Protein AF-A0A3N4NIB3-F1 (afdb_monomer)

Nearest PDB structures (foldseek):
  3qlb-assembly2_B  TM=9.069E-01  e=8.095E-02  Pseudomonas fluorescens

Sequence (147 aa):
MNYRLIIGFSLLPTVLAIQAAYAQDTVELETVEVAGQRNAARYQYTASPQQSWSATKTATPSNNVPQSVSVVTRSHLDERDPKDMAETLAYTAGASGGYRGENGIIEMSVRGIGFKSRGGGQPTFLDGLRYPASLEISPYSLTASKC

Organism: NCBI:txid1853276

InterPro domains:
  IPR012910 TonB-dependent receptor, plug domain [PF07715] (63-132)
  IPR037066 TonB-dependent receptor, plug domain superfamily [G3DSA:2.170.130.10] (44-144)
  IPR039426 TonB-dependent receptor-like [PS52016] (61-147)
  IPR039426 TonB-dependent receptor-like [PTHR32552] (15-130)

Mean predicted aligned error: 15.07 Å

Solvent-accessible surface area (backbone atoms only — not comparable to full-atom values): 10017 Å² total; per-residue (Å²): 134,90,83,93,84,94,88,80,93,85,92,80,89,78,83,79,78,80,74,79,76,77,78,78,82,78,82,80,75,80,86,80,84,84,81,88,71,61,65,51,66,74,57,42,58,51,67,58,46,60,73,40,23,85,82,72,79,39,84,48,42,53,90,75,47,98,61,94,82,87,72,87,33,69,49,51,44,71,76,61,64,51,82,40,61,28,60,62,29,65,83,38,88,61,40,45,36,40,89,82,49,93,71,70,46,65,39,38,24,53,76,88,43,21,46,62,92,77,66,51,55,59,91,46,64,55,98,85,42,77,48,85,69,58,55,57,59,58,73,76,74,64,71,78,73,88,123

Structure (mmCIF, N/CA/C/O backbone):
data_AF-A0A3N4NIB3-F1
#
_entry.id   AF-A0A3N4NIB3-F1
#
loop_
_atom_site.group_PDB
_atom_site.id
_atom_site.type_symbol
_atom_site.label_atom_id
_atom_site.label_alt_id
_atom_site.label_comp_id
_atom_site.label_asym_id
_atom_site.label_entity_id
_atom_site.label_seq_id
_atom_site.pdbx_PDB_ins_code
_atom_site.Cartn_x
_atom_site.Cartn_y
_atom_site.Cartn_z
_atom_site.occupancy
_atom_site.B_iso_or_equiv
_atom_site.auth_seq_id
_atom_site.auth_comp_id
_atom_site.auth_asym_id
_atom_site.auth_atom_id
_atom_site.pdbx_PDB_model_num
ATOM 1 N N . MET A 1 1 ? -100.132 15.755 20.870 1.00 41.59 1 MET A N 1
ATOM 2 C CA . MET A 1 1 ? -101.319 14.908 21.099 1.00 41.59 1 MET A CA 1
ATOM 3 C C . MET A 1 1 ? -101.044 13.575 20.420 1.00 41.59 1 MET A C 1
ATOM 5 O O . MET A 1 1 ? -100.812 13.568 19.219 1.00 41.59 1 MET A O 1
ATOM 9 N N . ASN A 1 2 ? -100.944 12.497 21.199 1.00 44.25 2 ASN A N 1
ATOM 10 C CA . ASN A 1 2 ? -100.842 11.106 20.719 1.00 44.25 2 ASN A CA 1
ATOM 11 C C . ASN A 1 2 ? -102.124 10.778 19.889 1.00 44.25 2 ASN A C 1
ATOM 13 O O . ASN A 1 2 ? -103.078 11.542 20.008 1.00 44.25 2 ASN A O 1
ATOM 17 N N . TYR A 1 3 ? -102.221 9.842 18.926 1.00 40.91 3 TYR A N 1
ATOM 18 C CA . TYR A 1 3 ? -102.330 8.362 18.985 1.00 40.91 3 TYR A CA 1
ATOM 19 C C . TYR A 1 3 ? -102.426 7.850 17.509 1.00 40.91 3 TYR A C 1
ATOM 21 O O . TYR A 1 3 ? -103.114 8.478 16.714 1.00 40.91 3 TYR A O 1
ATOM 29 N N . ARG A 1 4 ? -101.594 6.922 17.001 1.00 41.53 4 ARG A N 1
ATOM 30 C CA . ARG A 1 4 ? -101.742 5.439 16.868 1.00 41.53 4 ARG A CA 1
ATOM 31 C C . ARG A 1 4 ? -103.056 4.891 16.245 1.00 41.53 4 ARG A C 1
ATOM 33 O O . ARG A 1 4 ? -104.067 4.955 16.927 1.00 41.53 4 ARG A O 1
ATOM 40 N N . LEU A 1 5 ? -102.974 4.249 15.055 1.00 38.47 5 LEU A N 1
ATOM 41 C CA . LEU A 1 5 ? -103.509 2.912 14.614 1.00 38.47 5 LEU A CA 1
ATOM 42 C C . LEU A 1 5 ? -103.575 2.841 13.057 1.00 38.47 5 LEU A C 1
ATOM 44 O O . LEU A 1 5 ? -104.193 3.710 12.462 1.00 38.47 5 LEU A O 1
ATOM 48 N N . ILE A 1 6 ? -102.757 2.054 12.332 1.00 48.53 6 ILE A N 1
ATOM 49 C CA . ILE A 1 6 ? -102.790 0.611 11.936 1.00 48.53 6 ILE A CA 1
ATOM 50 C C . ILE A 1 6 ? -103.918 0.226 10.946 1.00 48.53 6 ILE A C 1
ATOM 52 O O . ILE A 1 6 ? -105.076 0.498 11.229 1.00 48.53 6 ILE A O 1
ATOM 56 N N . ILE A 1 7 ? -103.515 -0.479 9.862 1.00 42.66 7 ILE A N 1
ATOM 57 C CA . ILE A 1 7 ? -104.178 -1.468 8.950 1.00 42.66 7 ILE A CA 1
ATOM 58 C C . ILE A 1 7 ? -103.795 -1.102 7.491 1.00 42.66 7 ILE A C 1
ATOM 60 O O . ILE A 1 7 ? -103.942 0.048 7.113 1.00 42.66 7 ILE A O 1
ATOM 64 N N . GLY A 1 8 ? -103.303 -1.948 6.581 1.00 40.44 8 GLY A N 1
ATOM 65 C CA . GLY A 1 8 ? -103.008 -3.378 6.555 1.00 40.44 8 GLY A CA 1
ATOM 66 C C . GLY A 1 8 ? -102.613 -3.814 5.120 1.00 40.44 8 GLY A C 1
ATOM 67 O O . GLY A 1 8 ? -103.155 -3.308 4.148 1.00 40.44 8 GLY A O 1
ATOM 68 N N . PHE A 1 9 ? -101.632 -4.719 5.030 1.00 43.09 9 PHE A N 1
ATOM 69 C CA . PHE A 1 9 ? -101.492 -5.895 4.141 1.00 43.09 9 PHE A CA 1
ATOM 70 C C . PHE A 1 9 ? -101.830 -5.847 2.621 1.00 43.09 9 PHE A C 1
ATOM 72 O O . PHE A 1 9 ? -102.996 -5.866 2.239 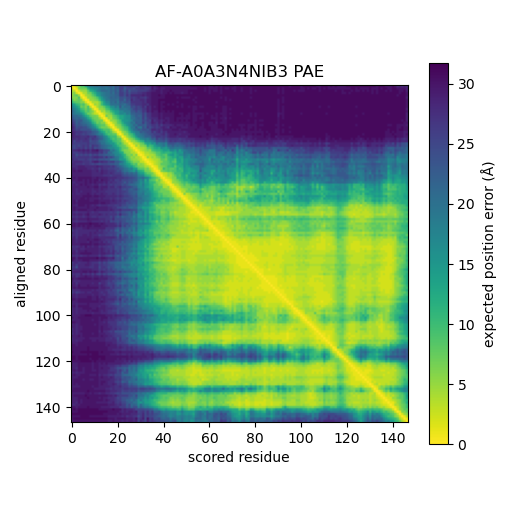1.00 43.09 9 PHE A O 1
ATOM 79 N N . SER A 1 10 ? -100.809 -5.978 1.751 1.00 37.34 10 SER A N 1
ATOM 80 C CA . SER A 1 10 ? -100.748 -6.908 0.578 1.00 37.34 10 SER A CA 1
ATOM 81 C C . SER A 1 10 ? -99.429 -6.721 -0.221 1.00 37.34 10 SER A C 1
ATOM 83 O O . SER A 1 10 ? -99.084 -5.612 -0.602 1.00 37.34 10 SER A O 1
ATOM 85 N N . LEU A 1 11 ? -98.531 -7.719 -0.233 1.00 40.12 11 LEU A N 1
ATOM 86 C CA . LEU A 1 11 ? -98.283 -8.745 -1.278 1.00 40.12 11 LEU A CA 1
ATOM 87 C C . LEU A 1 11 ? -97.430 -8.292 -2.486 1.00 40.12 11 LEU A C 1
ATOM 89 O O . LEU A 1 11 ? -97.950 -7.731 -3.441 1.00 40.12 11 LEU A O 1
ATOM 93 N N . LEU A 1 12 ? -96.139 -8.661 -2.466 1.00 43.19 12 LEU A N 1
ATOM 94 C CA . LEU A 1 12 ? -95.285 -8.969 -3.632 1.00 43.19 12 LEU A CA 1
ATOM 95 C C . LEU A 1 12 ? -93.980 -9.630 -3.129 1.00 43.19 12 LEU A C 1
ATOM 97 O O . LEU A 1 12 ? -93.338 -9.060 -2.246 1.00 43.19 12 LEU A O 1
ATOM 101 N N . PRO A 1 13 ? -93.566 -10.815 -3.624 1.00 46.66 13 PRO A N 1
ATOM 102 C CA . PRO A 1 13 ? -92.309 -11.420 -3.209 1.00 46.66 13 PRO A CA 1
ATOM 103 C C . PRO A 1 13 ? -91.168 -10.780 -4.007 1.00 46.66 13 PRO A C 1
ATOM 105 O O . PRO A 1 13 ? -91.043 -10.980 -5.214 1.00 46.66 13 PRO A O 1
ATOM 108 N N . THR A 1 14 ? -90.327 -9.993 -3.344 1.00 57.31 14 THR A N 1
ATOM 109 C CA . THR A 1 14 ? -89.044 -9.564 -3.901 1.00 57.31 14 THR A CA 1
ATOM 110 C C . THR A 1 14 ? -88.081 -10.748 -3.882 1.00 57.31 14 THR A C 1
ATOM 112 O O . THR A 1 14 ? -87.754 -11.293 -2.829 1.00 57.31 14 THR A O 1
ATOM 115 N N . VAL A 1 15 ? -87.632 -11.171 -5.064 1.00 49.66 15 VAL A N 1
ATOM 116 C CA . VAL A 1 15 ? -86.540 -12.139 -5.209 1.00 49.66 15 VAL A CA 1
ATOM 117 C C . VAL A 1 15 ? -85.284 -11.522 -4.596 1.00 49.66 15 VAL A C 1
ATOM 119 O O . VAL A 1 15 ? -84.751 -10.535 -5.100 1.00 49.66 15 VAL A O 1
ATOM 122 N N . LEU A 1 16 ? -84.826 -12.099 -3.488 1.00 46.44 16 LEU A N 1
ATOM 123 C CA . LEU A 1 16 ? -83.552 -11.768 -2.870 1.00 46.44 16 LEU A CA 1
ATOM 124 C C . LEU A 1 16 ? -82.440 -12.414 -3.707 1.00 46.44 16 LEU A C 1
ATOM 126 O O . LEU A 1 16 ? -82.140 -13.596 -3.553 1.00 46.44 16 LEU A O 1
ATOM 130 N N . ALA A 1 17 ? -81.841 -11.650 -4.619 1.00 51.53 17 ALA A N 1
ATOM 131 C CA . ALA A 1 17 ? -80.567 -12.033 -5.211 1.00 51.53 17 ALA A CA 1
ATOM 132 C C . ALA A 1 17 ? -79.492 -11.914 -4.121 1.00 51.53 17 ALA A C 1
ATOM 134 O O . ALA A 1 17 ? -79.100 -10.812 -3.738 1.00 51.53 17 ALA A O 1
ATOM 135 N N . ILE A 1 18 ? -79.049 -13.053 -3.590 1.00 52.53 18 ILE A N 1
ATOM 136 C CA . ILE A 1 18 ? -77.883 -13.129 -2.710 1.00 52.53 18 ILE A CA 1
ATOM 137 C C . ILE A 1 18 ? -76.672 -12.761 -3.566 1.00 52.53 18 ILE A C 1
ATOM 139 O O . ILE A 1 18 ? -76.189 -13.563 -4.362 1.00 52.53 18 ILE A O 1
ATOM 143 N N . GLN A 1 19 ? -76.196 -11.527 -3.437 1.00 53.62 19 GLN A N 1
ATOM 144 C CA . GLN A 1 19 ? -74.863 -11.175 -3.898 1.00 53.62 19 GLN A CA 1
ATOM 145 C C . GLN A 1 19 ? -73.884 -11.829 -2.927 1.00 53.62 19 GLN A C 1
ATOM 147 O O . GLN A 1 19 ? -73.836 -11.476 -1.749 1.00 53.62 19 GLN A O 1
ATOM 152 N N . ALA A 1 20 ? -73.138 -12.823 -3.407 1.00 49.88 20 ALA A N 1
ATOM 153 C CA . ALA A 1 20 ? -71.966 -13.298 -2.697 1.00 49.88 20 ALA A CA 1
ATOM 154 C C . ALA A 1 20 ? -70.991 -12.119 -2.596 1.00 49.88 20 ALA A C 1
ATOM 156 O O . ALA A 1 20 ? -70.440 -11.667 -3.600 1.00 49.88 20 ALA A O 1
ATOM 157 N N . ALA A 1 21 ? -70.821 -11.588 -1.388 1.00 43.47 21 ALA A N 1
ATOM 158 C CA . ALA A 1 21 ? -69.708 -10.709 -1.093 1.00 43.47 21 ALA A CA 1
ATOM 159 C C . ALA A 1 21 ? -68.437 -11.550 -1.244 1.00 43.47 21 ALA A C 1
ATOM 161 O O . ALA A 1 21 ? -68.203 -12.471 -0.461 1.00 43.47 21 ALA A O 1
ATOM 162 N N . TYR A 1 22 ? -67.643 -11.278 -2.279 1.00 46.41 22 TYR A N 1
ATOM 163 C CA . TYR A 1 22 ? -66.289 -11.806 -2.348 1.00 46.41 22 TYR A CA 1
ATOM 164 C C . TYR A 1 22 ? -65.528 -11.214 -1.164 1.00 46.41 22 TYR A C 1
ATOM 166 O O . TYR A 1 22 ? -65.289 -10.007 -1.115 1.00 46.41 22 TYR A O 1
ATOM 174 N N . ALA A 1 23 ? -65.210 -12.055 -0.182 1.00 45.94 23 ALA A N 1
ATOM 175 C CA . ALA A 1 23 ? -64.266 -11.704 0.861 1.00 45.94 23 ALA A CA 1
ATOM 176 C C . ALA A 1 23 ? -62.963 -11.278 0.169 1.00 45.94 23 ALA A C 1
ATOM 178 O O . ALA A 1 23 ? -62.372 -12.059 -0.577 1.00 45.94 23 ALA A O 1
ATOM 179 N N . GLN A 1 24 ? -62.560 -10.020 0.342 1.00 54.84 24 GLN A N 1
ATOM 180 C CA . GLN A 1 24 ? -61.233 -9.592 -0.079 1.00 54.84 24 GLN A CA 1
ATOM 181 C C . GLN A 1 24 ? -60.236 -10.228 0.882 1.00 54.84 24 GLN A C 1
ATOM 183 O O . GLN A 1 24 ? -60.167 -9.843 2.047 1.00 54.84 24 GLN A O 1
ATOM 188 N N . ASP A 1 25 ? -59.501 -11.215 0.380 1.00 57.75 25 ASP A N 1
ATOM 189 C CA . ASP A 1 25 ? -58.352 -11.788 1.067 1.00 57.75 25 ASP A CA 1
ATOM 190 C C . ASP A 1 25 ? -57.292 -10.686 1.183 1.00 57.75 25 ASP A C 1
ATOM 192 O O . ASP A 1 25 ? -56.723 -10.221 0.189 1.00 57.75 25 ASP A O 1
ATOM 196 N N . THR A 1 26 ? -57.098 -10.172 2.393 1.00 61.38 26 THR A N 1
ATOM 197 C CA . THR A 1 26 ? -56.087 -9.157 2.674 1.00 61.38 26 THR A CA 1
ATOM 198 C C . THR A 1 26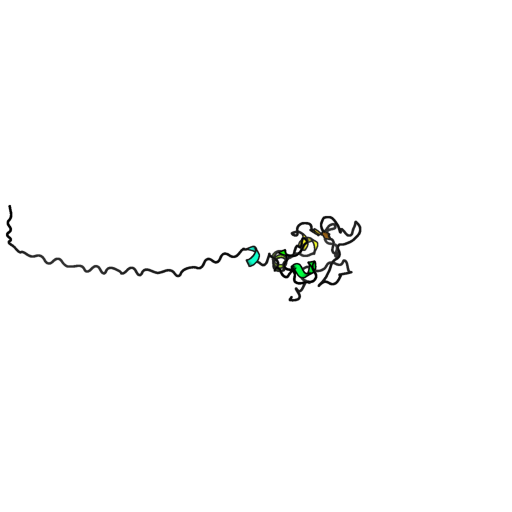 ? -54.726 -9.837 2.715 1.00 61.38 26 THR A C 1
ATOM 200 O O . THR A 1 26 ? -54.413 -10.539 3.674 1.00 61.38 26 THR A O 1
ATOM 203 N N . VAL A 1 27 ? -53.919 -9.640 1.673 1.00 72.75 27 VAL A N 1
ATOM 204 C CA . VAL A 1 27 ? -52.532 -10.118 1.636 1.00 72.75 27 VAL A CA 1
ATOM 205 C C . VAL A 1 27 ? -51.695 -9.247 2.571 1.00 72.75 27 VAL A C 1
ATOM 207 O O . VAL A 1 27 ? -51.350 -8.112 2.243 1.00 72.75 27 VAL A O 1
ATOM 210 N N . GLU A 1 28 ? -51.402 -9.774 3.755 1.00 72.94 28 GLU A N 1
ATOM 211 C CA . GLU A 1 28 ? -50.474 -9.170 4.706 1.00 72.94 28 GLU A CA 1
ATOM 212 C C . GLU A 1 28 ? -49.041 -9.419 4.207 1.00 72.94 28 GLU A C 1
ATOM 214 O O . GLU A 1 28 ? -48.606 -10.564 4.073 1.00 72.94 28 GLU A O 1
ATOM 219 N N . LEU A 1 29 ? -48.332 -8.350 3.831 1.00 73.06 29 LEU A N 1
ATOM 220 C CA . LEU A 1 29 ? -46.958 -8.452 3.339 1.00 73.06 29 LEU A CA 1
ATOM 221 C C . LEU A 1 29 ? -45.980 -8.619 4.502 1.00 73.06 29 LEU A C 1
ATOM 223 O O . LEU A 1 29 ? -46.055 -7.902 5.499 1.00 73.06 29 LEU A O 1
ATOM 227 N N . GLU A 1 30 ? -45.019 -9.523 4.329 1.00 79.00 30 GLU A N 1
ATOM 228 C CA . GLU A 1 30 ? -43.933 -9.729 5.282 1.00 79.00 30 GLU A CA 1
ATOM 229 C C . GLU A 1 30 ? -43.061 -8.469 5.400 1.00 79.00 30 GLU A C 1
ATOM 231 O O . GLU A 1 30 ? -42.753 -7.788 4.415 1.00 79.00 30 GLU A O 1
ATOM 236 N N . THR A 1 31 ? -42.667 -8.140 6.629 1.00 75.56 31 THR A N 1
ATOM 237 C CA . THR A 1 31 ? -41.846 -6.966 6.918 1.00 75.56 31 THR A CA 1
ATOM 238 C C . THR A 1 31 ? -40.452 -7.126 6.314 1.00 75.56 31 THR A C 1
ATOM 240 O O . THR A 1 31 ? -39.696 -8.009 6.711 1.00 75.56 31 THR A O 1
ATOM 243 N N . VAL A 1 32 ? -40.085 -6.245 5.380 1.00 81.81 32 VAL A N 1
ATOM 244 C CA . VAL A 1 32 ? -38.738 -6.199 4.794 1.00 81.81 32 VAL A CA 1
ATOM 245 C C . VAL A 1 32 ? -37.803 -5.429 5.725 1.00 81.81 32 VAL A C 1
ATOM 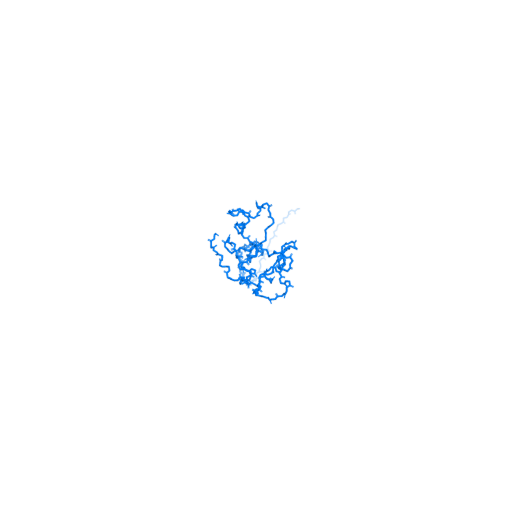247 O O . VAL A 1 32 ? -37.954 -4.219 5.904 1.00 81.81 32 VAL A O 1
ATOM 250 N N . GLU A 1 33 ? -36.807 -6.109 6.293 1.00 80.50 33 GLU A N 1
ATOM 251 C CA . GLU A 1 33 ? -35.747 -5.444 7.053 1.00 80.50 33 GLU A CA 1
ATOM 252 C C . GLU A 1 33 ? -34.761 -4.733 6.117 1.00 80.50 33 GLU A C 1
ATOM 254 O O . GLU A 1 33 ? -34.051 -5.349 5.319 1.00 80.50 33 GLU A O 1
ATOM 259 N N . VAL A 1 34 ? -34.687 -3.404 6.232 1.00 80.19 34 VAL A N 1
ATOM 260 C CA . VAL A 1 34 ? -33.718 -2.584 5.497 1.00 80.19 34 VAL A CA 1
ATOM 261 C C . VAL A 1 34 ? -32.478 -2.377 6.366 1.00 80.19 34 VAL A C 1
ATOM 263 O O . VAL A 1 34 ? -32.401 -1.441 7.161 1.00 80.19 34 VAL A O 1
ATOM 266 N N . ALA A 1 35 ? -31.480 -3.246 6.201 1.00 79.25 35 ALA A N 1
ATOM 267 C CA . ALA A 1 35 ? -30.168 -3.075 6.817 1.00 79.25 35 ALA A CA 1
ATOM 268 C C . ALA A 1 35 ? -29.278 -2.153 5.961 1.00 79.25 35 ALA A C 1
ATOM 270 O O . ALA A 1 35 ? -28.933 -2.460 4.818 1.00 79.25 35 ALA A O 1
ATOM 271 N N . GLY A 1 36 ? -28.889 -1.003 6.517 1.00 75.31 36 GLY A N 1
ATOM 272 C CA . GLY A 1 36 ? -27.972 -0.064 5.874 1.00 75.31 36 GLY A CA 1
ATOM 273 C C . GLY A 1 36 ? -26.513 -0.423 6.149 1.00 75.31 36 GLY A C 1
ATOM 274 O O . GLY A 1 36 ? -26.047 -0.303 7.279 1.00 75.31 36 GLY A O 1
ATOM 275 N N . GLN A 1 37 ? -25.763 -0.802 5.115 1.00 68.69 37 GLN A N 1
ATOM 276 C CA . GLN A 1 37 ? -24.325 -1.056 5.219 1.00 68.69 37 GLN A CA 1
ATOM 277 C C . GLN A 1 37 ? -23.553 -0.050 4.365 1.00 68.69 37 GLN A C 1
ATOM 279 O O . GLN A 1 37 ? -23.922 0.230 3.225 1.00 68.69 37 GLN A O 1
ATOM 284 N N . ARG A 1 38 ? -22.470 0.525 4.905 1.00 66.25 38 ARG A N 1
ATOM 285 C CA . ARG A 1 38 ? -21.635 1.470 4.146 1.00 66.25 38 ARG A CA 1
ATOM 286 C C . ARG A 1 38 ? -21.014 0.752 2.946 1.00 66.25 38 ARG A C 1
ATOM 288 O O . ARG A 1 38 ? -20.346 -0.265 3.125 1.00 66.25 38 ARG A O 1
ATOM 295 N N . ASN A 1 39 ? -21.161 1.318 1.746 1.00 64.44 39 ASN A N 1
ATOM 296 C CA . ASN A 1 39 ? -20.648 0.727 0.500 1.00 64.44 39 ASN A CA 1
ATOM 297 C C . ASN A 1 39 ? -19.154 0.365 0.583 1.00 64.44 39 ASN A C 1
ATOM 299 O O . ASN A 1 39 ? -18.764 -0.725 0.182 1.00 64.44 39 ASN A O 1
ATOM 303 N N . ALA A 1 40 ? -18.325 1.224 1.184 1.00 61.16 40 ALA A N 1
ATOM 304 C CA . ALA A 1 40 ? -16.888 0.970 1.316 1.00 61.16 40 ALA A CA 1
ATOM 305 C C . ALA A 1 40 ? -16.553 -0.259 2.191 1.00 61.16 40 ALA A C 1
ATOM 307 O O . ALA A 1 40 ? -15.583 -0.960 1.914 1.00 61.16 40 ALA A O 1
ATOM 308 N N . ALA A 1 41 ? -17.383 -0.556 3.199 1.00 61.09 41 ALA A N 1
ATOM 309 C CA . ALA A 1 41 ? -17.253 -1.761 4.019 1.00 61.09 41 ALA A CA 1
ATOM 310 C C . ALA A 1 41 ? -17.780 -3.007 3.286 1.00 61.09 41 ALA A C 1
ATOM 312 O O . ALA A 1 41 ? -17.242 -4.096 3.455 1.00 61.09 41 ALA A O 1
ATOM 313 N N . ARG A 1 42 ? -18.809 -2.845 2.441 1.00 60.22 42 ARG A N 1
ATOM 314 C CA . ARG A 1 42 ? -19.388 -3.924 1.625 1.00 60.22 42 ARG A CA 1
ATOM 315 C C . ARG A 1 42 ? -18.411 -4.453 0.571 1.00 60.22 42 ARG A C 1
ATOM 317 O O . ARG A 1 42 ? -18.323 -5.659 0.384 1.00 60.22 42 ARG A O 1
ATOM 324 N N . TYR A 1 43 ? -17.665 -3.558 -0.072 1.00 64.31 43 TYR A N 1
ATOM 325 C CA . TYR A 1 43 ? -16.686 -3.887 -1.118 1.00 64.31 43 TYR A CA 1
ATOM 326 C C . TYR A 1 43 ? -15.245 -4.013 -0.586 1.00 64.31 43 TYR A C 1
ATOM 328 O O . TY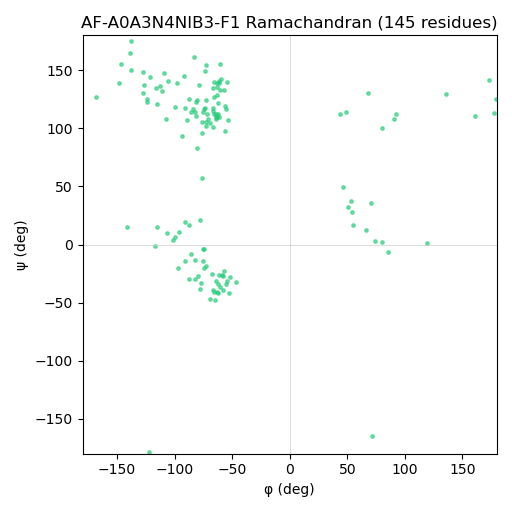R A 1 43 ? -14.292 -4.068 -1.357 1.00 64.31 43 TYR A O 1
ATOM 336 N N . GLN A 1 44 ? -15.065 -4.045 0.742 1.00 71.81 44 GLN A N 1
ATOM 337 C CA . GLN A 1 44 ? -13.756 -4.205 1.396 1.00 71.81 44 GLN A CA 1
ATOM 338 C C . GLN A 1 44 ? -12.699 -3.178 0.942 1.00 71.81 44 GLN A C 1
ATOM 340 O O . GLN A 1 44 ? -11.500 -3.436 0.979 1.00 71.81 44 GLN A O 1
ATOM 345 N N . TYR A 1 45 ? -13.140 -1.991 0.521 1.00 70.50 45 TYR A N 1
ATOM 346 C CA . TYR A 1 45 ? -12.262 -0.870 0.176 1.00 70.50 45 TYR A CA 1
ATOM 347 C C . TYR A 1 45 ? -11.662 -0.199 1.410 1.00 70.50 45 TYR A C 1
ATOM 349 O O . TYR A 1 45 ? -10.659 0.503 1.326 1.00 70.50 45 TYR A O 1
ATOM 357 N N . THR A 1 46 ? -12.282 -0.403 2.571 1.00 70.44 46 THR A N 1
ATOM 358 C CA . THR A 1 46 ? -11.716 -0.017 3.860 1.00 70.44 46 THR A CA 1
ATOM 359 C C . THR A 1 46 ? -10.848 -1.137 4.399 1.00 70.44 46 THR A C 1
ATOM 361 O O . THR A 1 46 ? -11.332 -2.253 4.591 1.00 70.44 46 THR A O 1
ATOM 364 N N . ALA A 1 47 ? -9.596 -0.817 4.710 1.00 71.31 47 ALA A N 1
ATOM 365 C CA . ALA A 1 47 ? -8.732 -1.734 5.428 1.00 71.31 47 ALA A CA 1
ATOM 366 C C . ALA A 1 47 ? -9.307 -2.069 6.810 1.00 71.31 47 ALA A C 1
ATOM 368 O O . ALA A 1 47 ? -9.820 -1.198 7.519 1.00 71.31 47 ALA A O 1
ATOM 369 N N . SER A 1 48 ? -9.207 -3.341 7.190 1.00 72.75 48 SER A N 1
ATOM 370 C CA . SER A 1 48 ? -9.517 -3.794 8.542 1.00 72.75 48 SER A CA 1
ATOM 371 C C . SER A 1 48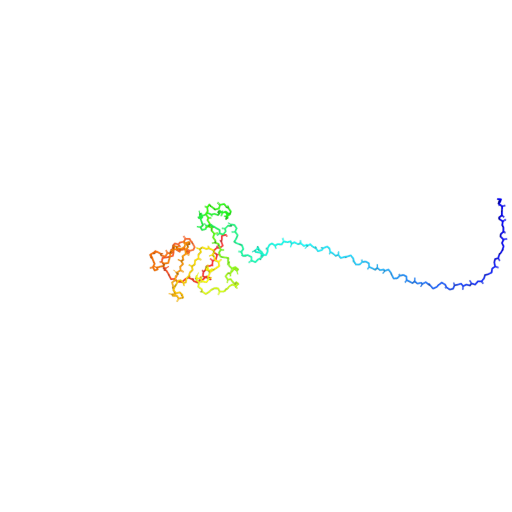 ? -8.598 -3.077 9.543 1.00 72.75 48 SER A C 1
ATOM 373 O O . SER A 1 48 ? -7.417 -2.883 9.235 1.00 72.75 48 SER A O 1
ATOM 375 N N . PRO A 1 49 ? -9.078 -2.698 10.744 1.00 65.94 49 PRO A N 1
ATOM 376 C CA . PRO A 1 49 ? -8.260 -2.016 11.747 1.00 65.94 49 PRO A CA 1
ATOM 377 C C . PRO A 1 49 ? -6.940 -2.728 12.073 1.00 65.94 49 P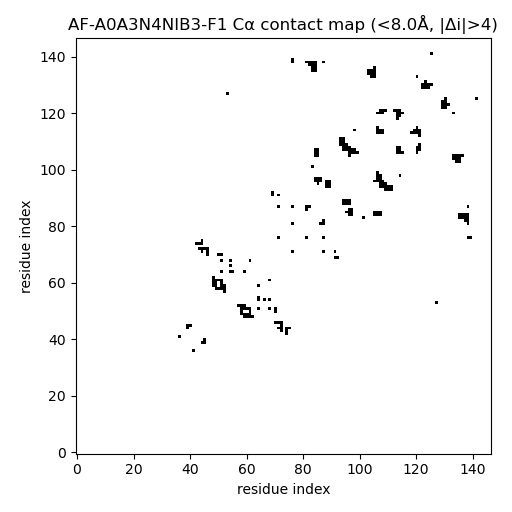RO A C 1
ATOM 379 O O . PRO A 1 49 ? -5.976 -2.070 12.442 1.00 65.94 49 PRO A O 1
ATOM 382 N N . GLN A 1 50 ? -6.879 -4.053 11.918 1.00 68.62 50 GLN A N 1
ATOM 383 C CA . GLN A 1 50 ? -5.701 -4.883 12.177 1.00 68.62 50 GLN A CA 1
ATOM 384 C C . GLN A 1 50 ? -4.683 -4.905 11.020 1.00 68.62 50 GLN A C 1
ATOM 386 O O . GLN A 1 50 ? -3.543 -5.328 11.211 1.00 68.62 50 GLN A O 1
ATOM 391 N N . GLN A 1 51 ? -5.041 -4.425 9.826 1.00 70.69 51 GLN A N 1
ATOM 392 C CA . GLN A 1 51 ? -4.152 -4.429 8.654 1.00 70.69 51 GLN A CA 1
ATOM 393 C C . GLN A 1 51 ? -3.032 -3.371 8.730 1.00 70.69 51 GLN A C 1
ATOM 395 O O . GLN A 1 51 ? -2.143 -3.365 7.883 1.00 70.69 51 GLN A O 1
ATOM 400 N N . SER A 1 52 ? -3.009 -2.516 9.763 1.00 76.62 52 SER A N 1
ATOM 401 C CA . SER A 1 52 ? -1.957 -1.514 10.011 1.00 76.62 52 SER A CA 1
ATOM 402 C C . SER A 1 52 ? -0.759 -2.016 10.833 1.00 76.62 52 SER A C 1
ATOM 404 O O . SER A 1 52 ? 0.029 -1.204 11.320 1.00 76.62 52 SER A O 1
ATOM 406 N N . TRP A 1 53 ? -0.569 -3.334 10.972 1.00 80.94 53 TRP A N 1
ATOM 407 C CA . TRP A 1 53 ? 0.541 -3.909 11.753 1.00 80.94 53 TRP A CA 1
ATOM 408 C C . TRP A 1 53 ? 1.930 -3.460 11.272 1.00 80.94 53 TRP A C 1
ATOM 410 O O . TRP A 1 53 ? 2.869 -3.387 12.062 1.00 80.94 53 TRP A O 1
ATOM 420 N N . SER A 1 54 ? 2.075 -3.110 9.989 1.00 82.62 54 SER A N 1
ATOM 421 C CA . SER A 1 54 ? 3.331 -2.617 9.416 1.00 82.62 54 SER A CA 1
ATOM 422 C C . SER A 1 54 ? 3.818 -1.316 10.065 1.00 82.62 54 SER A C 1
ATOM 424 O O . SER A 1 54 ? 5.028 -1.085 10.102 1.00 82.62 54 SER A O 1
ATOM 426 N N . ALA A 1 55 ? 2.904 -0.509 10.615 1.00 85.31 55 ALA A N 1
ATOM 427 C CA . ALA A 1 55 ? 3.199 0.798 11.194 1.00 85.31 55 ALA A CA 1
ATOM 428 C C . ALA A 1 55 ? 3.820 0.714 12.595 1.00 85.31 55 ALA A C 1
ATOM 430 O O . ALA A 1 55 ? 4.717 1.491 12.917 1.00 85.31 55 ALA A O 1
ATOM 431 N N . THR A 1 56 ? 3.361 -0.221 13.431 1.00 87.75 56 THR A N 1
ATOM 432 C CA . THR A 1 56 ? 3.813 -0.369 14.830 1.00 87.75 56 THR A CA 1
ATOM 433 C C . THR A 1 56 ? 4.500 -1.705 15.107 1.00 87.75 56 THR A C 1
ATOM 435 O O . THR A 1 56 ? 4.915 -1.953 16.236 1.00 87.75 56 THR A O 1
ATOM 438 N N . LYS A 1 57 ? 4.599 -2.588 14.102 1.00 88.19 57 LYS A N 1
ATOM 439 C CA . LYS A 1 57 ? 5.027 -3.996 14.225 1.00 88.19 57 LYS A CA 1
ATOM 440 C C . LYS A 1 57 ? 4.208 -4.811 15.238 1.00 88.19 57 LYS A C 1
ATOM 442 O O . LYS A 1 57 ? 4.624 -5.889 15.645 1.00 88.19 57 LYS A O 1
ATOM 447 N N . THR A 1 58 ? 3.035 -4.313 15.622 1.00 85.12 58 THR A N 1
ATOM 448 C CA . THR A 1 58 ? 2.090 -4.940 16.552 1.00 85.12 58 THR A CA 1
ATOM 449 C C . THR A 1 58 ? 0.666 -4.752 16.025 1.00 85.12 58 THR A C 1
ATOM 451 O O . THR A 1 58 ? 0.437 -3.937 15.133 1.00 85.12 58 THR A O 1
ATOM 454 N N . ALA A 1 59 ? -0.313 -5.494 16.549 1.00 80.88 59 ALA A N 1
ATOM 455 C CA . ALA A 1 59 ? -1.715 -5.401 16.125 1.00 80.88 59 ALA A CA 1
ATOM 456 C C . ALA A 1 59 ? -2.417 -4.147 16.693 1.00 80.88 59 ALA A C 1
ATOM 458 O O . ALA A 1 59 ? -3.405 -4.239 17.419 1.00 80.88 59 ALA A O 1
ATOM 459 N N . THR A 1 60 ? -1.880 -2.959 16.407 1.00 83.44 60 THR A N 1
ATOM 460 C CA . THR A 1 60 ? -2.483 -1.680 16.799 1.00 83.44 60 THR A CA 1
ATOM 461 C C . THR A 1 60 ? -3.603 -1.310 15.820 1.00 83.44 60 THR A C 1
ATOM 463 O O . THR A 1 60 ? -3.324 -1.211 14.621 1.00 83.44 60 THR A O 1
ATOM 466 N N . PRO A 1 61 ? -4.839 -1.062 16.299 1.00 85.25 61 PRO A N 1
ATOM 467 C CA . PRO A 1 61 ? -5.921 -0.550 15.464 1.00 85.25 61 PRO A CA 1
ATOM 468 C C . PRO A 1 61 ? -5.520 0.739 14.742 1.00 85.25 61 PRO A C 1
ATOM 470 O O . PRO A 1 61 ? -4.888 1.606 15.346 1.00 85.25 61 PRO A O 1
ATOM 473 N N . SER A 1 62 ? -5.915 0.892 13.478 1.00 81.19 62 SER A N 1
ATOM 474 C CA . SER A 1 62 ? -5.521 2.028 12.628 1.00 81.19 62 SER A CA 1
ATOM 475 C C . SER A 1 62 ? -5.827 3.414 13.216 1.00 81.19 62 SER A C 1
ATOM 477 O O . SER A 1 62 ? -5.062 4.349 12.999 1.00 81.19 62 SER A O 1
ATOM 479 N N . ASN A 1 63 ? -6.894 3.553 14.009 1.00 86.25 63 ASN A N 1
ATOM 480 C CA . ASN A 1 63 ? -7.250 4.797 14.704 1.00 86.25 63 ASN A CA 1
ATOM 481 C C . ASN A 1 63 ? -6.329 5.142 15.889 1.00 86.25 63 ASN A C 1
ATOM 483 O O . ASN A 1 63 ? -6.300 6.293 16.314 1.00 86.25 63 ASN A O 1
ATOM 487 N N . ASN A 1 64 ? -5.579 4.167 16.407 1.00 88.56 64 ASN A N 1
ATOM 488 C CA . ASN A 1 64 ? -4.643 4.326 17.522 1.00 88.56 64 ASN A CA 1
ATOM 489 C C . ASN A 1 64 ? -3.180 4.416 17.055 1.00 88.56 64 ASN A C 1
ATOM 491 O O . ASN A 1 64 ? -2.266 4.467 17.879 1.00 88.56 64 ASN A O 1
ATOM 495 N N . VAL A 1 65 ? -2.933 4.416 15.742 1.00 89.38 65 VAL A N 1
ATOM 496 C CA . VAL A 1 65 ? -1.593 4.583 15.176 1.00 89.38 65 VAL A CA 1
ATOM 497 C C . VAL A 1 65 ? -1.242 6.082 15.155 1.00 89.38 65 VAL A C 1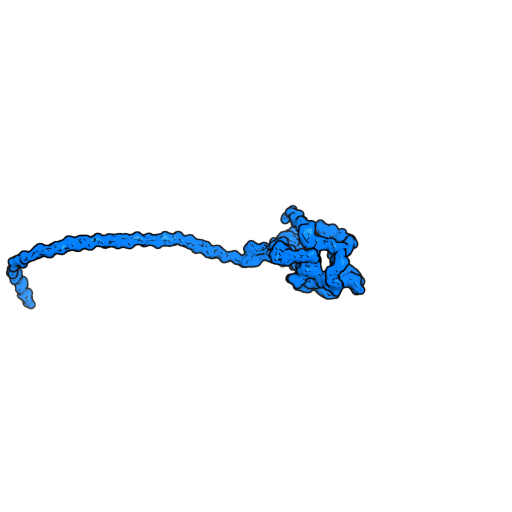
ATOM 499 O O . VAL A 1 65 ? -1.951 6.857 14.516 1.00 89.38 65 VAL A O 1
ATOM 502 N N . PRO A 1 66 ? -0.139 6.533 15.789 1.00 92.25 66 PRO A N 1
ATOM 503 C CA . PRO A 1 66 ? 0.208 7.959 15.904 1.00 92.25 66 PRO A CA 1
ATOM 504 C C . PRO A 1 66 ? 0.825 8.553 14.620 1.00 92.25 66 PRO A C 1
ATOM 506 O O . PRO A 1 66 ? 1.544 9.548 14.663 1.00 92.25 66 PRO A O 1
ATOM 509 N N . GLN A 1 67 ? 0.593 7.924 13.468 1.00 89.44 67 GLN A N 1
ATOM 510 C CA . GLN A 1 67 ? 1.158 8.296 12.173 1.00 89.44 67 GLN A CA 1
ATOM 511 C C . GLN A 1 67 ? 0.161 8.000 11.050 1.00 89.44 67 GLN A C 1
ATOM 513 O O . GLN A 1 67 ? -0.707 7.140 11.179 1.00 89.44 67 GLN A O 1
ATOM 518 N N . SER A 1 68 ? 0.291 8.709 9.929 1.00 90.50 68 SER A N 1
ATOM 519 C CA . SER A 1 68 ? -0.559 8.487 8.757 1.00 90.50 68 SER A CA 1
ATOM 520 C C . SER A 1 68 ? -0.189 7.177 8.064 1.00 90.50 68 SER A C 1
ATOM 522 O O . SER A 1 68 ? 0.957 7.006 7.652 1.00 90.50 68 SER A O 1
ATOM 524 N N . VAL A 1 69 ? -1.169 6.293 7.886 1.00 89.00 69 VAL A N 1
ATOM 525 C CA . VAL A 1 69 ? -1.019 5.010 7.190 1.00 89.00 69 VAL A CA 1
ATOM 526 C C . VAL A 1 69 ? -2.097 4.908 6.118 1.00 89.00 69 VAL A C 1
ATOM 528 O O . VAL A 1 69 ? -3.273 5.119 6.405 1.00 89.00 69 VAL A O 1
ATOM 531 N N . SER A 1 70 ? -1.691 4.557 4.901 1.00 89.62 70 SER A N 1
ATOM 532 C CA . SER A 1 70 ? -2.592 4.231 3.795 1.00 89.62 70 SER A CA 1
ATOM 533 C C . SER A 1 70 ? -2.443 2.752 3.463 1.00 89.62 70 SER A C 1
ATOM 535 O O . SER A 1 70 ? -1.324 2.244 3.410 1.00 89.62 70 SER A O 1
ATOM 537 N N . VAL A 1 71 ? -3.560 2.062 3.246 1.00 88.81 71 VAL A N 1
ATOM 538 C CA . VAL A 1 71 ? -3.588 0.633 2.914 1.00 88.81 71 VAL A CA 1
ATOM 539 C C . VAL A 1 71 ? -4.343 0.462 1.603 1.00 88.81 71 VAL A C 1
ATOM 541 O O . VAL A 1 71 ? -5.487 0.898 1.491 1.00 88.81 71 VAL A O 1
ATOM 544 N N . VAL A 1 72 ? -3.703 -0.182 0.629 1.00 88.56 72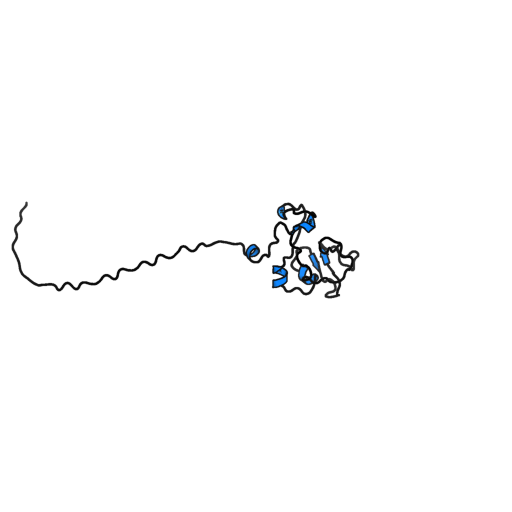 VAL A N 1
ATOM 545 C CA . VAL A 1 72 ? -4.343 -0.603 -0.621 1.00 88.56 72 VAL A CA 1
ATOM 546 C C . VAL A 1 72 ? -4.884 -2.013 -0.408 1.00 88.56 72 VAL A C 1
ATOM 548 O O . VAL A 1 72 ? -4.127 -2.928 -0.087 1.00 88.56 72 VAL A O 1
ATOM 551 N N . THR A 1 73 ? -6.202 -2.179 -0.508 1.00 87.62 73 THR A N 1
ATOM 552 C CA . THR A 1 73 ? -6.859 -3.462 -0.233 1.00 87.62 73 THR A CA 1
ATOM 553 C C . THR A 1 73 ? -6.813 -4.384 -1.443 1.00 87.62 73 THR A C 1
ATOM 555 O O . THR A 1 73 ? -6.633 -3.954 -2.582 1.00 87.62 73 THR A O 1
ATOM 558 N N . ARG A 1 74 ? -7.016 -5.682 -1.200 1.00 86.38 74 ARG A N 1
ATOM 559 C CA . ARG A 1 74 ? -7.036 -6.674 -2.272 1.00 86.38 74 ARG A CA 1
ATOM 560 C C . ARG A 1 74 ? -8.178 -6.441 -3.266 1.00 86.38 74 ARG A C 1
ATOM 562 O O . ARG A 1 74 ? -7.936 -6.516 -4.463 1.00 86.38 74 ARG A O 1
ATOM 569 N N . SER A 1 75 ? -9.368 -6.084 -2.781 1.00 86.38 75 SER A N 1
ATOM 570 C CA . SER A 1 75 ? -10.502 -5.745 -3.648 1.00 86.38 75 SER A CA 1
ATOM 571 C C . SER A 1 75 ? -10.207 -4.545 -4.548 1.00 86.38 75 SER A C 1
ATOM 573 O O . SER A 1 75 ? -10.570 -4.566 -5.718 1.00 86.38 75 SER A O 1
ATOM 575 N N . HIS A 1 76 ? -9.470 -3.542 -4.052 1.00 85.88 76 HIS A N 1
ATOM 576 C CA . HIS A 1 76 ? -9.033 -2.420 -4.882 1.00 85.88 76 HIS A CA 1
ATOM 577 C C . HIS A 1 76 ? -8.116 -2.867 -6.023 1.00 85.88 76 HIS A C 1
ATOM 579 O O . HIS A 1 76 ? -8.269 -2.395 -7.146 1.00 85.88 76 HIS A O 1
ATOM 585 N N . LEU A 1 77 ? -7.184 -3.789 -5.757 1.00 87.75 77 LEU A N 1
ATOM 586 C CA . LEU A 1 77 ? -6.337 -4.355 -6.808 1.00 87.75 77 LEU A CA 1
ATOM 587 C C . LEU A 1 77 ? -7.173 -5.151 -7.812 1.00 87.75 77 LEU A C 1
ATOM 589 O O . LEU A 1 77 ? -7.031 -4.945 -9.009 1.00 87.75 77 LEU A O 1
ATOM 593 N N . ASP A 1 78 ? -8.066 -6.022 -7.345 1.00 88.88 78 ASP A N 1
ATOM 594 C CA . ASP A 1 78 ? -8.891 -6.861 -8.221 1.00 88.88 78 ASP A CA 1
ATOM 595 C C . ASP A 1 78 ? -9.818 -6.034 -9.132 1.00 88.88 78 ASP A C 1
ATOM 597 O O . ASP A 1 78 ? -10.036 -6.410 -10.280 1.00 88.88 78 ASP A O 1
ATOM 601 N N . GLU A 1 79 ? -10.323 -4.888 -8.664 1.00 88.81 79 GLU A N 1
ATOM 602 C CA . GLU A 1 79 ? -11.165 -3.999 -9.476 1.00 88.81 79 GLU A CA 1
ATOM 603 C C . GLU A 1 79 ? -10.372 -3.104 -10.438 1.00 88.81 79 GLU A C 1
ATOM 605 O O . GLU A 1 79 ? -10.905 -2.692 -11.470 1.00 88.81 79 GLU A O 1
ATOM 610 N N . ARG A 1 80 ? -9.114 -2.774 -10.117 1.00 89.06 80 ARG A N 1
ATOM 611 C CA . ARG A 1 80 ? -8.285 -1.892 -10.954 1.00 89.06 80 ARG A CA 1
ATOM 612 C C . ARG A 1 80 ? -7.334 -2.615 -11.890 1.00 89.06 80 ARG A C 1
ATOM 614 O O . ARG A 1 80 ? -6.917 -1.994 -12.858 1.00 89.06 80 ARG A O 1
ATOM 621 N N . ASP A 1 81 ? -7.019 -3.874 -11.610 1.00 91.00 81 ASP A N 1
ATOM 622 C CA . ASP A 1 81 ? -6.055 -4.686 -12.357 1.00 91.00 81 ASP A CA 1
ATOM 623 C C . ASP A 1 81 ? -4.726 -3.953 -12.656 1.00 91.00 81 ASP A C 1
ATOM 625 O O . ASP A 1 81 ? -4.289 -3.920 -13.814 1.00 91.00 81 ASP A O 1
ATOM 629 N N . PRO A 1 82 ? -4.081 -3.327 -11.641 1.00 89.56 82 PRO A N 1
ATOM 630 C CA . PRO A 1 82 ? -2.874 -2.549 -11.873 1.00 89.56 82 PRO A CA 1
ATOM 631 C C . PRO A 1 82 ? -1.728 -3.448 -12.334 1.00 89.56 82 PRO A C 1
ATOM 633 O O . PRO A 1 82 ? -1.535 -4.555 -11.818 1.00 89.56 82 PRO A O 1
ATOM 636 N N . LYS A 1 83 ? -0.937 -2.962 -13.290 1.00 87.25 83 LYS A N 1
ATOM 637 C CA . LYS A 1 83 ? 0.173 -3.732 -13.874 1.00 87.25 83 LYS A CA 1
ATOM 638 C C . LYS A 1 83 ? 1.479 -3.578 -13.110 1.00 87.25 83 LYS A C 1
ATOM 640 O O . LYS A 1 83 ? 2.255 -4.531 -13.051 1.00 87.25 83 LYS A O 1
ATOM 645 N N . ASP A 1 84 ? 1.676 -2.430 -12.475 1.00 86.62 84 ASP A N 1
ATOM 646 C CA . ASP A 1 84 ? 2.890 -2.096 -11.739 1.00 86.62 84 ASP A CA 1
ATOM 647 C C . ASP A 1 84 ? 2.592 -1.386 -10.399 1.00 86.62 84 ASP A C 1
ATOM 649 O O . ASP A 1 84 ? 1.449 -1.077 -10.023 1.00 86.62 84 ASP A O 1
ATOM 653 N N . MET A 1 85 ? 3.647 -1.145 -9.627 1.00 85.94 85 MET A N 1
ATOM 654 C CA . MET A 1 85 ? 3.612 -0.415 -8.362 1.00 85.94 85 MET A CA 1
ATOM 655 C C . MET A 1 85 ? 3.282 1.066 -8.540 1.00 85.94 85 MET A C 1
ATOM 657 O O . MET A 1 85 ? 2.748 1.683 -7.615 1.00 85.94 85 MET A O 1
ATOM 661 N N . ALA A 1 86 ? 3.562 1.651 -9.705 1.00 86.69 86 ALA A N 1
ATOM 662 C CA . ALA A 1 86 ? 3.233 3.044 -9.977 1.00 86.69 86 ALA A CA 1
ATOM 663 C C . ALA A 1 86 ? 1.715 3.246 -10.088 1.00 86.69 86 ALA A C 1
ATOM 665 O O . ALA A 1 86 ? 1.162 4.136 -9.437 1.00 86.69 86 ALA A O 1
ATOM 666 N N . GLU A 1 87 ? 1.042 2.381 -10.839 1.00 88.75 87 GLU A N 1
ATOM 667 C CA . GLU A 1 87 ? -0.406 2.353 -11.014 1.00 88.75 87 GLU A CA 1
ATOM 668 C C . GLU A 1 87 ? -1.115 1.975 -9.712 1.00 88.75 87 GLU A C 1
ATOM 670 O O . GLU A 1 87 ? -2.103 2.604 -9.330 1.00 88.75 87 GLU A O 1
ATOM 675 N N . THR A 1 88 ? -0.549 1.026 -8.962 1.00 89.38 88 THR A N 1
ATOM 676 C CA . THR A 1 88 ? -1.056 0.642 -7.637 1.00 89.38 88 THR A CA 1
ATOM 677 C C . THR A 1 88 ? -1.098 1.831 -6.666 1.00 89.38 88 THR A C 1
ATOM 679 O O . THR A 1 88 ? -2.046 1.986 -5.894 1.00 89.38 88 THR A O 1
ATOM 682 N N . LEU A 1 89 ? -0.087 2.705 -6.699 1.00 88.38 89 LEU A N 1
ATOM 683 C CA . LEU A 1 89 ? 0.000 3.876 -5.820 1.00 88.38 89 LEU A CA 1
ATOM 684 C C . LEU A 1 89 ? -0.738 5.110 -6.356 1.00 88.38 89 LEU A C 1
ATOM 686 O O . LEU A 1 89 ? -0.892 6.075 -5.609 1.00 88.38 89 LEU A O 1
ATOM 690 N N . ALA A 1 90 ? -1.234 5.090 -7.596 1.00 88.88 90 ALA A N 1
ATOM 691 C CA . ALA A 1 90 ? -1.844 6.252 -8.247 1.00 88.88 90 ALA A CA 1
ATOM 692 C C . ALA A 1 90 ? -3.062 6.821 -7.491 1.00 88.88 90 ALA A C 1
ATOM 694 O O . ALA A 1 90 ? -3.350 8.013 -7.582 1.00 88.88 90 ALA A O 1
ATOM 695 N N . TYR A 1 91 ? -3.753 5.983 -6.710 1.00 90.62 91 TYR A N 1
ATOM 696 C CA . TYR A 1 91 ? -4.918 6.361 -5.899 1.00 90.62 91 TYR A CA 1
ATOM 697 C C . TYR A 1 91 ? -4.595 6.594 -4.418 1.00 90.62 91 TYR A C 1
ATOM 699 O O . TYR A 1 91 ? -5.497 6.824 -3.612 1.00 90.62 91 TYR A O 1
ATOM 707 N N . THR A 1 92 ? -3.316 6.566 -4.040 1.00 90.81 92 THR A N 1
ATOM 708 C CA . THR A 1 92 ? -2.874 6.786 -2.661 1.00 90.81 92 THR A CA 1
ATOM 709 C C . THR A 1 92 ? -2.386 8.218 -2.472 1.00 90.81 92 THR A C 1
ATOM 711 O O . THR A 1 92 ? -1.393 8.646 -3.055 1.00 90.81 92 THR A O 1
ATOM 714 N N . ALA A 1 93 ? -3.052 8.971 -1.596 1.00 91.38 93 ALA A N 1
ATOM 715 C CA . ALA A 1 93 ? -2.674 10.351 -1.313 1.00 91.38 93 ALA A CA 1
ATOM 716 C C . ALA A 1 93 ? -1.243 10.458 -0.757 1.00 91.38 93 ALA A C 1
ATOM 718 O O . ALA A 1 93 ? -0.860 9.751 0.177 1.00 91.38 93 ALA A O 1
ATOM 719 N N . GLY A 1 94 ? -0.460 11.387 -1.312 1.00 88.94 94 GLY A N 1
ATOM 720 C CA . GLY A 1 94 ? 0.911 11.648 -0.875 1.00 88.94 94 GLY A CA 1
ATOM 721 C C . GLY A 1 94 ? 1.930 10.585 -1.294 1.00 88.94 94 GLY A C 1
ATOM 722 O O . GLY A 1 94 ? 3.096 10.733 -0.933 1.00 88.94 94 GLY A O 1
ATOM 723 N N . ALA A 1 95 ? 1.527 9.563 -2.051 1.00 89.75 95 ALA A N 1
ATOM 724 C CA . ALA A 1 95 ? 2.423 8.654 -2.749 1.00 89.75 95 ALA A CA 1
ATOM 725 C C . ALA A 1 95 ? 2.340 8.911 -4.260 1.00 89.75 95 ALA A C 1
ATOM 727 O O . ALA A 1 95 ? 1.297 9.299 -4.778 1.00 89.75 95 ALA A O 1
ATOM 728 N N . SER A 1 96 ? 3.445 8.725 -4.974 1.00 87.12 96 SER A N 1
ATOM 729 C CA . SER A 1 96 ? 3.465 8.803 -6.437 1.00 87.12 96 SER A CA 1
ATOM 730 C C . SER A 1 96 ? 4.516 7.853 -6.989 1.00 87.12 96 SER A C 1
ATOM 732 O O . SER A 1 96 ? 5.616 7.803 -6.445 1.00 87.12 96 SER A O 1
ATOM 734 N N . GLY A 1 97 ? 4.227 7.145 -8.076 1.00 85.44 97 GLY A N 1
ATOM 735 C CA . GLY A 1 97 ? 5.210 6.296 -8.752 1.00 85.44 97 GLY A CA 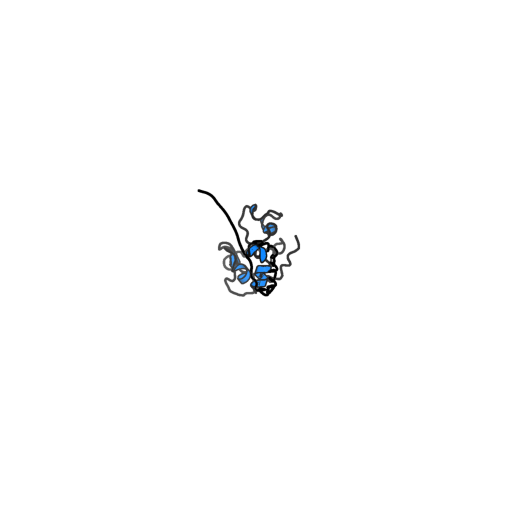1
ATOM 736 C C . GLY A 1 97 ? 5.430 6.659 -10.215 1.00 85.44 97 GLY A C 1
ATOM 737 O O . GLY A 1 97 ? 4.859 7.629 -10.708 1.00 85.44 97 GLY A O 1
ATOM 738 N N . GLY A 1 98 ? 6.289 5.890 -10.887 1.00 79.56 98 GLY A N 1
ATOM 739 C CA . GLY A 1 98 ? 6.420 5.924 -12.349 1.00 79.56 98 GLY A CA 1
ATOM 740 C C . GLY A 1 98 ? 7.071 7.190 -12.907 1.00 79.56 98 GLY A C 1
ATOM 741 O O . GLY A 1 98 ? 6.699 7.647 -13.984 1.00 79.56 98 GLY A O 1
ATOM 742 N N . TYR A 1 99 ? 8.051 7.769 -12.201 1.00 77.56 99 TYR A N 1
ATOM 743 C CA . TYR A 1 99 ? 8.741 8.989 -12.650 1.00 77.56 99 TYR A CA 1
ATOM 744 C C . TYR A 1 99 ? 9.352 8.846 -14.051 1.00 77.56 99 TYR A C 1
ATOM 746 O O . TYR A 1 99 ? 9.378 9.813 -14.811 1.00 77.56 99 TYR A O 1
ATOM 754 N N . ARG A 1 100 ? 9.835 7.646 -14.396 1.00 79.06 100 ARG A N 1
ATOM 755 C CA . ARG A 1 100 ? 10.394 7.321 -15.717 1.00 79.06 100 ARG A CA 1
ATOM 756 C C . ARG A 1 100 ? 9.488 6.433 -16.579 1.00 79.06 100 ARG A C 1
ATOM 758 O O . ARG A 1 100 ? 9.942 5.979 -17.625 1.00 79.06 100 ARG A O 1
ATOM 765 N N . GLY A 1 101 ? 8.240 6.204 -16.167 1.00 77.75 101 GLY A N 1
ATOM 766 C CA . GLY A 1 101 ? 7.374 5.182 -16.758 1.00 77.75 101 GLY A CA 1
ATOM 767 C C . GLY A 1 101 ? 7.811 3.759 -16.394 1.00 77.75 101 GLY A C 1
ATOM 768 O O . GLY A 1 101 ? 8.597 3.564 -15.466 1.00 77.75 101 GLY A O 1
ATOM 769 N N . GLU A 1 102 ? 7.299 2.771 -17.127 1.00 75.75 102 GLU A N 1
ATOM 770 C CA . GLU A 1 102 ? 7.604 1.357 -16.893 1.00 75.75 102 GLU A CA 1
ATOM 771 C C . GLU A 1 102 ? 9.081 1.056 -17.191 1.00 75.75 102 GLU A C 1
ATOM 773 O O . GLU A 1 102 ? 9.557 1.185 -18.320 1.00 75.75 102 GLU A O 1
ATOM 778 N N . ASN A 1 103 ? 9.831 0.681 -16.155 1.00 75.94 103 ASN A N 1
ATOM 779 C CA . ASN A 1 103 ? 11.278 0.477 -16.240 1.00 75.94 103 ASN A CA 1
ATOM 780 C C . ASN A 1 103 ? 11.783 -0.722 -15.416 1.00 75.94 103 ASN A C 1
ATOM 782 O O . ASN A 1 103 ? 12.987 -0.850 -15.184 1.00 75.94 103 ASN A O 1
ATOM 786 N N . GLY A 1 104 ? 10.873 -1.603 -14.982 1.00 79.12 104 GLY A N 1
ATOM 787 C CA . GLY A 1 104 ? 11.195 -2.838 -14.257 1.00 79.12 104 GLY A CA 1
ATOM 788 C C . GLY A 1 104 ? 11.808 -2.625 -12.869 1.00 79.12 104 GLY A C 1
ATOM 789 O O . GLY A 1 104 ? 12.328 -3.574 -12.275 1.00 79.12 104 GLY A O 1
ATOM 790 N N . ILE A 1 105 ? 11.766 -1.396 -12.349 1.00 81.19 105 ILE A N 1
ATOM 791 C CA . ILE A 1 105 ? 12.219 -1.056 -11.006 1.00 81.19 105 ILE A CA 1
ATOM 792 C C . ILE A 1 105 ? 11.133 -0.303 -10.247 1.00 81.19 105 ILE A C 1
ATOM 794 O O . ILE A 1 105 ? 10.407 0.515 -10.801 1.00 81.19 105 ILE A O 1
ATOM 798 N N . ILE A 1 106 ? 11.108 -0.499 -8.931 1.00 80.94 106 ILE A N 1
ATOM 799 C CA . ILE A 1 106 ? 10.186 0.226 -8.066 1.00 80.94 106 ILE A CA 1
ATOM 800 C C . ILE A 1 106 ? 10.659 1.675 -7.939 1.00 80.94 106 ILE A C 1
ATOM 802 O O . ILE A 1 106 ? 11.615 1.997 -7.215 1.00 80.94 106 ILE A O 1
ATOM 806 N N . GLU A 1 107 ? 9.948 2.560 -8.628 1.00 81.69 107 GLU A N 1
ATOM 807 C CA . GLU A 1 107 ? 10.055 4.004 -8.484 1.00 81.69 107 GLU A CA 1
ATOM 808 C C . GLU A 1 107 ? 8.832 4.542 -7.762 1.00 81.69 107 GLU A C 1
ATOM 810 O O . GLU A 1 107 ? 7.748 4.637 -8.330 1.00 81.69 107 GLU A O 1
ATOM 815 N N . MET A 1 108 ? 9.028 4.951 -6.512 1.00 83.31 108 MET A N 1
ATOM 816 C CA . MET A 1 108 ? 7.998 5.622 -5.737 1.00 83.31 108 MET A CA 1
ATOM 817 C C . MET A 1 108 ? 8.578 6.795 -4.958 1.00 83.31 108 MET A C 1
ATOM 819 O O . MET A 1 108 ? 9.732 6.775 -4.525 1.00 83.31 108 MET A O 1
ATOM 823 N N . SER A 1 109 ? 7.748 7.803 -4.742 1.00 86.50 109 SER A N 1
ATOM 824 C CA . SER A 1 109 ? 7.978 8.883 -3.807 1.00 86.50 109 SER A CA 1
ATOM 825 C C . SER A 1 109 ? 6.850 8.917 -2.789 1.00 86.50 109 SER A C 1
ATOM 827 O O . SER A 1 109 ? 5.695 8.650 -3.117 1.00 86.50 109 SER A O 1
ATOM 829 N N . VAL A 1 110 ? 7.191 9.246 -1.550 1.00 88.44 110 VAL A N 1
ATOM 830 C CA . VAL A 1 110 ? 6.229 9.490 -0.479 1.00 88.44 110 VAL A CA 1
ATOM 831 C C . VAL A 1 110 ? 6.513 10.887 0.045 1.00 88.44 110 VAL A C 1
ATOM 833 O O . VAL A 1 110 ? 7.643 11.196 0.421 1.00 88.44 110 VAL A O 1
ATOM 836 N N . ARG A 1 111 ? 5.500 11.757 0.014 1.00 88.81 111 ARG A N 1
ATOM 837 C CA . ARG A 1 111 ? 5.594 13.177 0.393 1.00 88.81 111 ARG A CA 1
ATOM 838 C C . ARG A 1 111 ? 6.722 13.915 -0.352 1.00 88.81 111 ARG A C 1
ATOM 840 O O . ARG A 1 111 ? 7.408 14.750 0.226 1.00 88.81 111 ARG A O 1
ATOM 847 N N . GLY A 1 112 ? 6.931 13.578 -1.628 1.00 84.62 112 GLY A N 1
ATOM 848 C CA . GLY A 1 112 ? 7.935 14.202 -2.501 1.00 84.62 112 GLY A CA 1
ATOM 849 C C . GLY A 1 112 ? 9.375 13.700 -2.327 1.00 84.62 112 GLY A C 1
ATOM 850 O O . GLY A 1 112 ? 10.271 14.180 -3.017 1.00 84.62 112 GLY A O 1
ATOM 851 N N . ILE A 1 113 ? 9.617 12.726 -1.445 1.00 82.81 113 ILE A N 1
ATOM 852 C CA . ILE A 1 113 ? 10.942 12.138 -1.197 1.00 82.81 113 ILE A CA 1
ATOM 853 C C . ILE A 1 113 ? 10.984 10.744 -1.830 1.00 82.81 113 ILE A C 1
ATOM 855 O O . ILE A 1 113 ? 10.015 9.999 -1.698 1.00 82.81 113 ILE A O 1
ATOM 859 N N . GLY A 1 114 ? 12.097 10.335 -2.451 1.00 77.06 114 GLY A N 1
ATOM 860 C CA . GLY A 1 114 ? 12.343 8.916 -2.772 1.00 77.06 114 GLY A CA 1
ATOM 861 C C . GLY A 1 114 ? 12.516 8.541 -4.244 1.00 77.06 114 GLY A C 1
ATOM 862 O O . GLY A 1 114 ? 12.713 7.364 -4.552 1.00 77.06 114 GLY A O 1
ATOM 863 N N . PHE A 1 115 ? 12.467 9.501 -5.172 1.00 70.31 115 PHE A N 1
ATOM 864 C CA . PHE A 1 115 ? 12.777 9.200 -6.569 1.00 70.31 115 PHE A CA 1
ATOM 865 C C . PHE A 1 115 ? 14.229 8.717 -6.684 1.00 70.31 115 PHE A C 1
ATOM 867 O O . PHE A 1 115 ? 15.160 9.456 -6.358 1.00 70.31 115 PHE A O 1
ATOM 874 N N . LYS A 1 116 ? 14.425 7.500 -7.217 1.00 63.06 116 LYS A N 1
ATOM 875 C CA . LYS A 1 116 ? 15.738 6.842 -7.406 1.00 63.06 116 LYS A CA 1
ATOM 876 C C . LYS A 1 116 ? 16.789 7.764 -8.036 1.00 63.06 116 LYS A C 1
ATOM 878 O O . LYS A 1 116 ? 17.967 7.677 -7.712 1.00 63.06 116 LYS A O 1
ATOM 883 N N . SER A 1 117 ? 16.349 8.684 -8.896 1.00 57.34 117 SER A N 1
ATOM 884 C CA . SER A 1 117 ? 17.200 9.624 -9.636 1.00 57.34 117 SER A CA 1
ATOM 885 C C . SER A 1 117 ? 17.756 10.797 -8.813 1.00 57.34 117 SER A C 1
ATOM 887 O O . SER A 1 117 ? 18.656 11.476 -9.292 1.00 57.34 117 SER A O 1
ATOM 889 N N . ARG A 1 118 ? 17.238 11.067 -7.605 1.00 56.84 118 ARG A N 1
ATOM 890 C CA . ARG A 1 118 ? 17.683 12.176 -6.731 1.00 56.84 118 ARG A CA 1
ATOM 891 C C . ARG A 1 118 ? 18.313 11.711 -5.409 1.00 56.84 118 ARG A C 1
ATOM 893 O O . ARG A 1 118 ? 18.517 12.528 -4.518 1.00 56.84 118 ARG A O 1
ATOM 900 N N . GLY A 1 119 ? 18.671 10.428 -5.314 1.00 45.09 119 GLY A N 1
ATOM 901 C CA . GLY A 1 119 ? 19.313 9.835 -4.141 1.00 45.09 119 GLY A CA 1
ATOM 902 C C . GLY A 1 119 ? 18.303 9.236 -3.161 1.00 45.09 119 GLY A C 1
ATOM 903 O O . GLY A 1 119 ? 17.552 9.952 -2.509 1.00 45.09 119 GLY A O 1
ATOM 904 N N . GLY A 1 120 ? 18.326 7.905 -3.049 1.00 56.22 120 GLY A N 1
ATOM 905 C CA . GLY A 1 120 ? 17.521 7.130 -2.102 1.00 56.22 120 GLY A CA 1
ATOM 906 C C . GLY A 1 120 ? 16.170 6.705 -2.673 1.00 56.22 120 GLY A C 1
ATOM 907 O O . GLY A 1 120 ? 15.272 7.519 -2.828 1.00 56.22 120 GLY A O 1
ATOM 908 N N . GLY A 1 121 ? 16.014 5.412 -2.972 1.00 66.06 121 GLY A N 1
ATOM 909 C CA . GLY A 1 121 ? 14.679 4.832 -3.145 1.00 66.06 121 GLY A CA 1
ATOM 910 C C . GLY A 1 121 ? 13.981 4.704 -1.793 1.00 66.06 121 GLY A C 1
ATOM 911 O O . GLY A 1 121 ? 14.663 4.573 -0.773 1.00 66.06 121 GLY A O 1
ATOM 912 N N . GLN A 1 122 ? 12.648 4.700 -1.773 1.00 77.69 122 GLN A N 1
ATOM 913 C CA . GLN A 1 122 ? 11.937 4.431 -0.524 1.00 77.69 122 GLN A CA 1
ATOM 914 C C . GLN A 1 122 ? 12.256 3.031 0.017 1.00 77.69 122 GLN A C 1
ATOM 916 O O . GLN A 1 122 ? 12.391 2.083 -0.768 1.00 77.69 122 GLN A O 1
ATOM 921 N N . PRO A 1 123 ? 12.411 2.883 1.348 1.00 82.25 123 PRO A N 1
ATOM 922 C CA . PRO A 1 123 ? 12.641 1.586 1.949 1.00 82.25 123 PRO A CA 1
ATOM 923 C C . PRO A 1 123 ? 11.397 0.735 1.703 1.00 82.25 123 PRO A C 1
ATOM 925 O O . PRO A 1 123 ? 10.314 1.014 2.209 1.00 82.25 123 PRO A O 1
ATOM 928 N N . THR A 1 124 ? 11.569 -0.287 0.875 1.00 84.19 124 THR A N 1
ATOM 929 C CA . THR A 1 124 ? 10.507 -1.219 0.512 1.00 84.19 124 THR A CA 1
ATOM 930 C C . THR A 1 124 ? 10.645 -2.460 1.376 1.00 84.19 124 THR A C 1
ATOM 932 O O . THR A 1 124 ? 11.759 -2.933 1.632 1.00 84.19 124 THR A O 1
ATOM 935 N N . PHE A 1 125 ? 9.516 -2.974 1.847 1.00 86.50 125 PHE A N 1
ATOM 936 C CA . PHE A 1 125 ? 9.463 -4.163 2.680 1.00 86.50 125 PHE A CA 1
ATOM 937 C C . PHE A 1 125 ? 8.500 -5.168 2.067 1.00 86.50 125 PHE A C 1
ATOM 939 O O . PHE A 1 125 ? 7.413 -4.794 1.639 1.00 86.50 125 PHE A O 1
ATOM 946 N N . LEU A 1 126 ? 8.902 -6.433 2.073 1.00 85.69 126 LEU A N 1
ATOM 947 C CA . LEU A 1 126 ? 8.067 -7.569 1.712 1.00 85.69 126 LEU A CA 1
ATOM 948 C C . LEU A 1 126 ? 7.902 -8.419 2.973 1.00 85.69 126 LEU A C 1
ATOM 950 O O . LEU A 1 126 ? 8.899 -8.786 3.595 1.00 85.69 126 LEU A O 1
ATOM 954 N N . ASP A 1 127 ? 6.661 -8.620 3.416 1.00 84.94 127 ASP A N 1
ATOM 955 C CA . ASP A 1 127 ? 6.320 -9.351 4.650 1.00 84.94 127 ASP A CA 1
ATOM 956 C C . ASP A 1 127 ? 7.090 -8.885 5.903 1.00 84.94 127 ASP A C 1
ATOM 958 O O . ASP A 1 127 ? 7.405 -9.643 6.815 1.00 84.94 127 ASP A O 1
ATOM 962 N N . GLY A 1 128 ? 7.410 -7.590 5.958 1.00 85.44 128 GLY A N 1
ATOM 963 C CA . GLY A 1 128 ? 8.129 -6.974 7.073 1.00 85.44 128 GLY A CA 1
ATOM 964 C C . GLY A 1 128 ? 9.655 -7.067 7.000 1.00 85.44 128 GLY A C 1
ATOM 965 O O . GLY A 1 128 ? 10.315 -6.393 7.795 1.00 85.44 128 GLY A O 1
ATOM 966 N N . LEU A 1 129 ? 10.215 -7.800 6.034 1.00 87.06 129 LEU A N 1
ATOM 967 C CA . LEU A 1 129 ? 11.646 -7.834 5.739 1.00 87.06 129 LEU A CA 1
ATOM 968 C C . LEU A 1 129 ? 12.004 -6.791 4.684 1.00 87.06 129 LEU A C 1
ATOM 970 O O . LEU A 1 129 ? 11.228 -6.510 3.774 1.00 87.06 129 LEU A O 1
ATOM 974 N N . ARG A 1 130 ? 13.193 -6.193 4.799 1.00 85.75 130 ARG A N 1
ATOM 975 C CA . ARG A 1 130 ? 13.660 -5.211 3.814 1.00 85.75 130 ARG A CA 1
ATOM 976 C C . ARG A 1 130 ? 13.875 -5.909 2.475 1.00 85.75 130 ARG A C 1
ATOM 978 O O . ARG A 1 130 ? 14.629 -6.874 2.417 1.00 85.75 130 ARG A O 1
ATOM 985 N N . TYR A 1 131 ? 13.276 -5.382 1.414 1.00 84.44 131 TYR A N 1
ATOM 986 C CA . TYR A 1 131 ? 13.489 -5.852 0.050 1.00 84.44 131 TYR A CA 1
ATOM 987 C C . TYR A 1 131 ? 14.682 -5.089 -0.558 1.00 84.44 131 TYR A C 1
ATOM 989 O O . TYR A 1 131 ? 14.588 -3.877 -0.771 1.00 84.44 131 TYR A O 1
ATOM 997 N N . PRO A 1 132 ? 15.854 -5.734 -0.738 1.00 71.75 132 PRO A N 1
ATOM 998 C CA . PRO A 1 132 ? 17.080 -5.039 -1.134 1.00 71.75 132 PRO A CA 1
ATOM 999 C C . PRO A 1 132 ? 17.149 -4.803 -2.644 1.00 71.75 132 PRO A C 1
ATOM 1001 O O . PRO A 1 132 ? 17.750 -3.823 -3.092 1.00 71.75 132 PRO A O 1
ATOM 1004 N N . ALA A 1 133 ? 16.537 -5.695 -3.424 1.00 71.44 133 ALA A N 1
ATOM 1005 C CA . ALA A 1 133 ? 16.387 -5.517 -4.850 1.00 71.44 133 ALA A CA 1
ATOM 1006 C C . ALA A 1 133 ? 15.444 -4.334 -5.079 1.00 71.44 133 ALA A C 1
ATOM 1008 O O . ALA A 1 133 ? 14.437 -4.176 -4.410 1.00 71.44 133 ALA A O 1
ATOM 1009 N N . SER A 1 134 ? 15.790 -3.444 -5.997 1.00 73.25 134 SER A N 1
ATOM 1010 C CA . SER A 1 134 ? 14.876 -2.371 -6.408 1.00 73.25 134 SER A CA 1
ATOM 1011 C C . SER A 1 134 ? 14.027 -2.796 -7.597 1.00 73.25 134 SER A C 1
ATOM 1013 O O . SER A 1 134 ? 13.561 -1.936 -8.330 1.00 73.25 134 SER A O 1
ATOM 1015 N N . LEU A 1 135 ? 13.917 -4.105 -7.817 1.00 83.31 135 LEU A N 1
ATOM 1016 C CA . LEU A 1 135 ? 13.211 -4.699 -8.938 1.00 83.31 135 LEU A CA 1
ATOM 1017 C C . LEU A 1 135 ? 11.712 -4.575 -8.720 1.00 83.31 135 LEU A C 1
ATOM 1019 O O . LEU A 1 135 ? 11.251 -4.583 -7.579 1.00 83.31 135 LEU A O 1
ATOM 1023 N N . GLU A 1 136 ? 10.988 -4.461 -9.822 1.00 82.38 136 GLU A N 1
ATOM 1024 C CA . GLU A 1 136 ? 9.535 -4.426 -9.807 1.00 82.38 136 GLU A CA 1
ATOM 1025 C C . GLU A 1 136 ? 8.962 -5.678 -9.133 1.00 82.38 136 GLU A C 1
ATOM 1027 O O . GLU A 1 136 ? 9.384 -6.805 -9.403 1.00 82.38 136 GLU A O 1
ATOM 1032 N N . ILE A 1 137 ? 8.001 -5.465 -8.235 1.00 83.19 137 ILE A N 1
ATOM 1033 C CA . ILE A 1 137 ? 7.255 -6.529 -7.565 1.00 83.19 137 ILE A CA 1
ATOM 1034 C C . ILE A 1 137 ? 5.832 -6.469 -8.099 1.00 83.19 137 ILE A C 1
ATOM 1036 O O . ILE A 1 137 ? 5.217 -5.407 -8.106 1.00 83.19 137 ILE A O 1
ATOM 1040 N N . SER A 1 138 ? 5.286 -7.616 -8.499 1.00 84.38 138 SER A N 1
ATOM 1041 C CA . SER A 1 138 ? 3.894 -7.663 -8.933 1.00 84.38 138 SER A CA 1
ATOM 1042 C C . SER A 1 138 ? 2.956 -7.280 -7.775 1.00 84.38 138 SER A C 1
ATOM 1044 O O . SER A 1 138 ? 3.096 -7.828 -6.676 1.00 84.38 138 SER A O 1
ATOM 1046 N N . PRO A 1 139 ? 1.934 -6.432 -7.998 1.00 84.81 139 PRO A N 1
ATOM 1047 C CA . PRO A 1 139 ? 0.934 -6.124 -6.968 1.00 84.81 139 PRO A CA 1
ATOM 1048 C C . PRO A 1 139 ? 0.220 -7.374 -6.436 1.00 84.81 139 PRO A C 1
ATOM 1050 O O . PRO A 1 139 ? -0.274 -7.398 -5.310 1.00 84.81 139 PRO A O 1
ATOM 1053 N N . TYR A 1 140 ? 0.216 -8.445 -7.229 1.00 84.38 140 TYR A N 1
ATOM 1054 C CA . TYR A 1 140 ? -0.441 -9.709 -6.934 1.00 84.38 140 TYR A CA 1
ATOM 1055 C C . TYR A 1 140 ? 0.444 -10.720 -6.205 1.00 84.38 140 TYR A C 1
ATOM 1057 O O . TYR A 1 140 ? -0.085 -11.682 -5.653 1.00 84.38 140 TYR A O 1
ATOM 1065 N N . SER A 1 141 ? 1.765 -10.519 -6.156 1.00 78.69 141 SER A N 1
ATOM 1066 C CA . SER A 1 141 ? 2.661 -11.442 -5.442 1.00 78.69 141 SER A CA 1
ATOM 1067 C C . SER A 1 141 ? 2.598 -11.300 -3.919 1.00 78.69 141 SER A C 1
ATOM 1069 O O . SER A 1 141 ? 3.227 -12.071 -3.201 1.00 78.69 141 SER A O 1
ATOM 1071 N N . LEU A 1 142 ? 1.820 -10.339 -3.415 1.00 66.06 142 LEU A N 1
ATOM 1072 C CA . LEU A 1 142 ? 1.519 -10.181 -1.998 1.00 66.06 142 LEU A CA 1
ATOM 1073 C C . LEU A 1 142 ? 0.404 -11.160 -1.614 1.00 66.06 142 LEU A C 1
ATOM 1075 O O . LEU A 1 142 ? -0.774 -10.803 -1.565 1.00 66.06 142 LEU A O 1
ATOM 1079 N N . THR A 1 143 ? 0.746 -12.418 -1.338 1.00 53.94 143 THR A N 1
ATOM 1080 C CA . THR A 1 143 ? -0.187 -13.266 -0.595 1.00 53.94 143 THR A CA 1
ATOM 1081 C C . THR A 1 143 ? -0.305 -12.664 0.794 1.00 53.94 143 THR A C 1
ATOM 1083 O O . THR A 1 143 ? 0.671 -12.678 1.539 1.00 53.94 143 THR A O 1
ATOM 1086 N N . ALA A 1 144 ? -1.472 -12.113 1.138 1.00 50.78 144 ALA A N 1
ATOM 1087 C CA . ALA A 1 144 ? -1.768 -11.720 2.506 1.00 50.78 144 ALA A CA 1
ATOM 1088 C C . ALA A 1 144 ? -1.588 -12.965 3.380 1.00 50.78 144 ALA A C 1
ATOM 1090 O O . ALA A 1 144 ? -2.456 -13.841 3.416 1.00 50.78 144 ALA A O 1
ATOM 1091 N N . SER A 1 145 ? -0.424 -13.093 4.018 1.00 43.53 145 SER A N 1
ATOM 1092 C CA . SER A 1 145 ? -0.244 -14.074 5.070 1.00 43.53 145 SER A CA 1
ATOM 1093 C C . SER A 1 145 ? -1.339 -13.768 6.083 1.00 43.53 145 SER A C 1
ATOM 1095 O O . SER A 1 145 ? -1.494 -12.633 6.534 1.00 43.53 145 SER A O 1
ATOM 1097 N N . LYS A 1 146 ? -2.214 -14.754 6.295 1.00 35.00 146 LYS A N 1
ATOM 1098 C CA . LYS A 1 146 ? -3.308 -14.660 7.255 1.00 35.00 146 LYS A CA 1
ATOM 1099 C C . LYS A 1 146 ? -2.702 -14.276 8.604 1.00 35.00 146 LYS A C 1
ATOM 1101 O O . LYS A 1 146 ? -2.058 -15.110 9.233 1.00 35.00 146 LYS A O 1
ATOM 1106 N N . CYS A 1 147 ? -2.929 -13.036 9.007 1.00 36.69 147 CYS A N 1
ATOM 1107 C CA . CYS A 1 147 ? -2.898 -12.593 10.389 1.00 36.69 147 CYS A CA 1
ATOM 1108 C C . CYS A 1 147 ? -4.335 -12.244 10.766 1.00 36.69 147 CYS A C 1
ATOM 1110 O O . CYS A 1 147 ? -4.983 -11.523 9.969 1.00 36.69 147 CYS A O 1
#

Foldseek 3Di:
DDDDDDDDDDDDDDPDPPDPDDPPPDDDDDDDDDDDDDPCVVLVVDDFLQVCCLQVVDRGGPVRRPDDDDDGDPSNCVVQVDFFPQSSCPPPPQKHAQPPHDDQFTAMGGNNDAGVVVDHHPQDDQPNHTDPGRGTDGPPVNPPPDD

Radius of gyration: 37.26 Å; Cα contacts (8 Å, |Δi|>4): 149; chains: 1; bounding box: 124×30×38 Å

Secondary structure (DSSP, 8-state):
----------------------------PPP-------HHHHTT-SPPGGGGHHHHSS---GGG-SS------HHHHHHH---SHHHHHTTSTTEEE-TTSS-SB--EEETTB--GGGS-----EETTEE----B---TT-------

pLDDT: mean 73.05, std 16.37, range [35.0, 92.25]